Protein AF-A0A538CGJ8-F1 (afdb_monomer_lite)

Foldseek 3Di:
DDDCVVVVNDDDPCVVVVVVVVVVVVVVCVVPDPDDDDDDDDPDPPDPDDDDDDPDDDD

pLDDT: mean 83.41,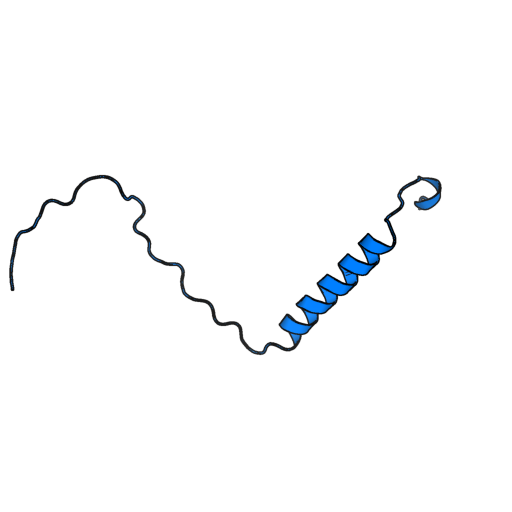 std 19.76, range [44.84, 98.62]

Secondary structure (DSSP, 8-state):
---TTTTT----HHHHHHHHHHHHHHHHHHHH------PPPP---S-S-S---------

Radius of gyration: 27.11 Å; chains: 1; bounding box: 30×50×71 Å

Structure (mmCIF, N/CA/C/O backbone):
data_AF-A0A538CGJ8-F1
#
_entry.id   AF-A0A538CGJ8-F1
#
loop_
_atom_site.group_PDB
_atom_site.id
_atom_site.type_symbol
_atom_site.label_atom_id
_atom_site.label_alt_id
_atom_site.label_comp_id
_atom_site.label_asym_id
_atom_site.label_entity_id
_atom_site.label_seq_id
_atom_site.pdbx_PDB_ins_code
_atom_site.Cartn_x
_atom_site.Cartn_y
_atom_site.Cartn_z
_atom_site.occupancy
_atom_site.B_iso_or_equiv
_atom_site.auth_seq_id
_atom_site.auth_comp_id
_atom_site.auth_asym_id
_atom_site.auth_atom_id
_atom_site.pdbx_PDB_model_num
ATOM 1 N N . VAL A 1 1 ? -5.835 2.568 -29.417 1.00 81.75 1 VAL A N 1
ATOM 2 C CA . VAL A 1 1 ? -5.112 2.532 -28.128 1.00 81.75 1 VAL A CA 1
ATOM 3 C C . VAL A 1 1 ? -3.650 2.719 -28.470 1.00 81.75 1 VAL A C 1
ATOM 5 O O . VAL A 1 1 ? -3.178 2.010 -29.348 1.00 81.75 1 VAL A O 1
ATOM 8 N N . GLU A 1 2 ? -3.008 3.737 -27.914 1.00 91.62 2 GLU A N 1
ATOM 9 C CA . GLU A 1 2 ? -1.601 4.056 -28.176 1.00 91.62 2 GLU A CA 1
ATOM 10 C C . GLU A 1 2 ? -0.685 3.178 -27.310 1.00 91.62 2 GLU A C 1
ATOM 12 O O . GLU A 1 2 ? -1.056 2.826 -26.189 1.00 91.62 2 GLU A O 1
ATOM 17 N N . ASP A 1 3 ? 0.484 2.800 -27.833 1.00 96.25 3 ASP A N 1
ATOM 18 C CA . ASP A 1 3 ? 1.524 2.131 -27.048 1.00 96.25 3 ASP A CA 1
ATOM 19 C C . ASP A 1 3 ? 2.298 3.185 -26.246 1.00 96.25 3 ASP A C 1
ATOM 21 O O . ASP A 1 3 ? 3.088 3.954 -26.793 1.00 96.25 3 ASP A O 1
ATOM 25 N N . LEU A 1 4 ? 2.057 3.211 -24.936 1.00 96.00 4 LEU A N 1
ATOM 26 C CA . LEU A 1 4 ? 2.634 4.200 -24.025 1.00 96.00 4 LEU A CA 1
ATOM 27 C C . LEU A 1 4 ? 4.155 4.063 -23.883 1.00 96.00 4 LEU A C 1
ATOM 29 O O . LEU A 1 4 ? 4.836 5.062 -23.651 1.00 96.00 4 LEU A O 1
ATOM 33 N N . PHE A 1 5 ? 4.699 2.855 -24.065 1.00 95.00 5 PHE A N 1
ATOM 34 C CA . PHE A 1 5 ? 6.142 2.642 -24.034 1.00 95.00 5 PHE A CA 1
ATOM 35 C C . PHE A 1 5 ? 6.791 3.220 -25.293 1.00 95.00 5 PHE A C 1
ATOM 37 O O . PHE A 1 5 ? 7.783 3.943 -25.199 1.00 95.00 5 PHE A O 1
ATOM 44 N N . ALA A 1 6 ? 6.191 2.973 -26.464 1.00 96.94 6 ALA A N 1
ATOM 45 C CA . ALA A 1 6 ? 6.636 3.568 -27.725 1.00 96.94 6 ALA A CA 1
ATOM 46 C C . ALA A 1 6 ? 6.490 5.103 -27.735 1.00 96.94 6 ALA A C 1
ATOM 48 O O . ALA A 1 6 ? 7.325 5.793 -28.317 1.00 96.94 6 ALA A O 1
ATOM 49 N N . ALA A 1 7 ? 5.474 5.638 -27.049 1.00 96.94 7 ALA A N 1
ATOM 50 C CA . ALA A 1 7 ? 5.271 7.074 -26.850 1.00 96.94 7 ALA A CA 1
ATOM 51 C C . ALA A 1 7 ? 6.247 7.709 -25.832 1.00 96.94 7 ALA A C 1
ATOM 53 O O . ALA A 1 7 ? 6.245 8.928 -25.657 1.00 96.94 7 ALA A O 1
ATOM 54 N N . GLY A 1 8 ? 7.086 6.912 -25.154 1.00 96.56 8 GLY A N 1
ATOM 55 C CA . GLY A 1 8 ? 8.079 7.394 -24.187 1.00 96.56 8 GLY 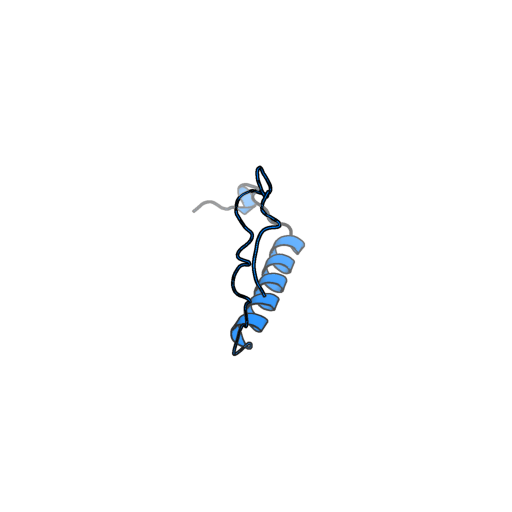A CA 1
ATOM 56 C C . GLY A 1 8 ? 7.514 7.763 -22.811 1.00 96.56 8 GLY A C 1
ATOM 57 O O . GLY A 1 8 ? 8.201 8.416 -22.024 1.00 96.56 8 GLY A O 1
ATOM 58 N N . ILE A 1 9 ? 6.286 7.345 -22.496 1.00 96.25 9 ILE A N 1
ATOM 59 C CA . ILE A 1 9 ? 5.636 7.576 -21.202 1.00 96.25 9 ILE A CA 1
ATOM 60 C C . ILE A 1 9 ? 6.010 6.415 -20.274 1.00 96.25 9 ILE A C 1
ATOM 62 O O . ILE A 1 9 ? 5.380 5.357 -20.287 1.00 96.25 9 ILE A O 1
ATOM 66 N N . ILE A 1 10 ? 7.082 6.595 -19.500 1.00 96.44 10 ILE A N 1
ATOM 67 C CA . ILE A 1 10 ? 7.674 5.543 -18.666 1.00 96.44 10 ILE A CA 1
ATOM 68 C C . ILE A 1 10 ? 7.701 5.988 -17.204 1.00 96.44 10 ILE A C 1
ATOM 70 O O . ILE A 1 10 ? 8.364 6.965 -16.858 1.00 96.44 10 ILE A O 1
ATOM 74 N N . ASP A 1 11 ? 7.054 5.209 -16.337 1.00 97.56 11 ASP A N 1
ATOM 75 C CA . ASP A 1 11 ? 7.151 5.377 -14.889 1.00 97.56 11 ASP A CA 1
ATOM 76 C C . ASP A 1 11 ? 8.335 4.575 -14.323 1.00 97.56 11 ASP A C 1
ATOM 78 O O . ASP A 1 11 ? 8.488 3.385 -14.626 1.00 97.56 11 ASP A O 1
ATOM 82 N N . PRO A 1 12 ? 9.181 5.168 -13.462 1.00 97.88 12 PRO A N 1
ATOM 83 C CA . PRO A 1 12 ? 10.254 4.427 -12.815 1.00 97.88 12 PRO A CA 1
ATOM 84 C C . PRO A 1 12 ? 9.709 3.306 -11.922 1.00 97.88 12 PRO A C 1
ATOM 86 O O . PRO A 1 12 ? 8.824 3.529 -11.096 1.00 97.88 12 PRO A O 1
ATOM 89 N N . THR A 1 13 ? 10.325 2.122 -11.973 1.00 97.38 13 THR A N 1
ATOM 90 C CA . THR A 1 13 ? 9.904 0.949 -11.182 1.00 97.38 13 THR A CA 1
ATOM 91 C C . THR A 1 13 ? 9.764 1.245 -9.686 1.00 97.38 13 THR A C 1
ATOM 93 O O . THR A 1 13 ? 8.840 0.763 -9.030 1.00 97.38 13 THR A O 1
ATOM 96 N N . MET A 1 14 ? 10.674 2.050 -9.124 1.00 97.75 14 MET A N 1
ATOM 97 C CA . MET A 1 14 ? 10.627 2.442 -7.713 1.00 97.75 14 MET A CA 1
ATOM 98 C C . MET A 1 14 ? 9.392 3.298 -7.393 1.00 97.75 14 MET A C 1
ATOM 100 O O . MET A 1 14 ? 8.827 3.148 -6.310 1.00 97.75 14 MET A O 1
ATOM 104 N N . VAL A 1 15 ? 8.949 4.157 -8.317 1.00 98.31 15 VAL A N 1
ATOM 105 C CA . VAL A 1 15 ? 7.799 5.053 -8.122 1.00 98.31 15 VAL A CA 1
ATOM 106 C C . VAL A 1 15 ? 6.519 4.233 -8.032 1.00 98.31 15 VAL A C 1
ATOM 108 O O . VAL A 1 15 ? 5.851 4.274 -7.001 1.00 98.31 15 VAL A O 1
ATOM 111 N N . THR A 1 16 ? 6.227 3.400 -9.033 1.00 98.19 16 THR A N 1
ATOM 112 C CA . THR A 1 16 ? 5.009 2.572 -9.036 1.00 98.19 16 THR A CA 1
ATOM 113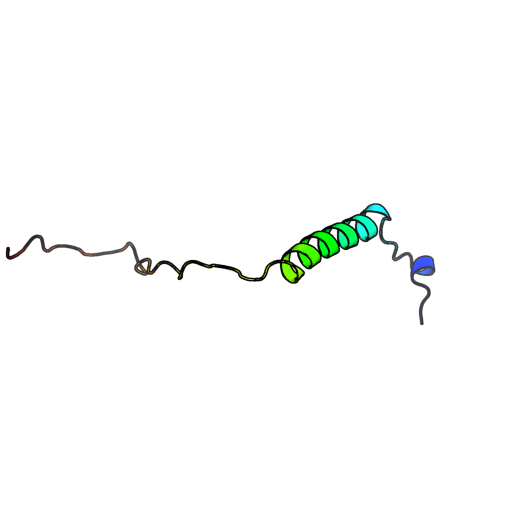 C C . THR A 1 16 ? 4.983 1.600 -7.855 1.00 98.19 16 THR A C 1
ATOM 115 O O . THR A 1 16 ? 3.961 1.463 -7.180 1.00 98.19 16 THR A O 1
ATOM 118 N N . ARG A 1 17 ? 6.122 0.962 -7.542 1.00 98.38 17 ARG A N 1
ATOM 119 C CA . ARG A 1 17 ? 6.236 0.049 -6.395 1.00 98.38 17 ARG A CA 1
ATOM 120 C C . ARG A 1 17 ? 5.969 0.764 -5.071 1.00 98.38 17 ARG A C 1
ATOM 122 O O . ARG A 1 17 ? 5.178 0.273 -4.270 1.00 98.38 17 ARG A O 1
ATOM 129 N N . SER A 1 18 ? 6.666 1.868 -4.811 1.00 98.44 18 SER A N 1
ATOM 130 C CA . SER A 1 18 ? 6.566 2.565 -3.524 1.00 98.44 18 SER A CA 1
ATOM 131 C C . SER A 1 18 ? 5.186 3.189 -3.334 1.00 98.44 18 SER A C 1
ATOM 133 O O . SER A 1 18 ? 4.623 3.071 -2.248 1.00 98.44 18 SER A O 1
ATOM 135 N N . ALA A 1 19 ? 4.594 3.746 -4.396 1.00 98.62 19 ALA A N 1
ATOM 136 C CA . ALA A 1 19 ? 3.229 4.258 -4.373 1.00 98.62 19 ALA A CA 1
ATOM 137 C C . ALA A 1 19 ? 2.226 3.170 -3.957 1.00 98.62 19 ALA A C 1
ATOM 139 O O . ALA A 1 19 ? 1.458 3.373 -3.016 1.00 98.62 19 ALA A O 1
ATOM 140 N N . LEU A 1 20 ? 2.285 1.991 -4.588 1.00 98.44 20 LEU A N 1
ATOM 141 C CA . LEU A 1 20 ? 1.397 0.875 -4.253 1.00 98.44 20 LEU A CA 1
ATOM 142 C C . LEU A 1 20 ? 1.610 0.381 -2.815 1.00 98.44 20 LEU A C 1
ATOM 144 O O . LEU A 1 20 ? 0.643 0.164 -2.088 1.00 98.44 20 LEU A O 1
ATOM 148 N N . GLN A 1 21 ? 2.866 0.215 -2.391 1.00 98.56 21 GLN A N 1
ATOM 149 C CA . GLN A 1 21 ? 3.194 -0.269 -1.046 1.00 98.56 21 GLN A CA 1
ATOM 150 C C . GLN A 1 21 ? 2.721 0.702 0.044 1.00 98.56 21 GLN A C 1
ATOM 152 O O . GLN A 1 21 ? 2.130 0.274 1.037 1.00 98.56 21 GLN A O 1
ATOM 157 N N . ASN A 1 22 ? 2.920 2.005 -0.159 1.00 98.25 22 ASN A N 1
ATOM 158 C CA . ASN A 1 22 ? 2.483 3.035 0.779 1.00 98.25 22 ASN A CA 1
ATOM 159 C C . ASN A 1 22 ? 0.951 3.125 0.839 1.00 98.25 22 ASN A C 1
ATOM 161 O O . ASN A 1 22 ? 0.387 3.200 1.932 1.00 98.25 22 ASN A O 1
ATOM 165 N N . ALA A 1 23 ? 0.276 3.047 -0.313 1.00 98.50 23 ALA A N 1
ATOM 166 C CA . ALA A 1 23 ? -1.184 3.035 -0.381 1.00 98.50 23 ALA A CA 1
ATOM 167 C C . ALA A 1 23 ? -1.779 1.806 0.326 1.00 98.50 23 ALA A C 1
ATOM 169 O O . ALA A 1 23 ? -2.694 1.937 1.137 1.00 98.50 23 ALA A O 1
ATOM 170 N N . ALA A 1 24 ? -1.227 0.616 0.081 1.00 98.44 24 ALA A N 1
ATOM 171 C CA . ALA A 1 24 ? -1.667 -0.604 0.751 1.00 98.44 24 ALA A CA 1
ATOM 172 C C . ALA A 1 24 ? -1.437 -0.545 2.273 1.00 98.44 24 ALA A C 1
ATOM 174 O O . ALA A 1 24 ? -2.279 -1.013 3.038 1.00 98.44 24 ALA A O 1
ATOM 175 N N . SER A 1 25 ? -0.329 0.062 2.717 1.00 98.38 25 SER A N 1
ATOM 176 C CA . SER A 1 25 ? -0.013 0.247 4.138 1.00 98.38 25 SER A CA 1
ATOM 177 C C . SER A 1 25 ? -1.079 1.075 4.864 1.00 98.38 25 SER A C 1
ATOM 179 O O . SER A 1 25 ? -1.633 0.623 5.869 1.00 98.38 25 SER A O 1
ATOM 181 N N . ILE A 1 26 ? -1.435 2.250 4.329 1.00 97.81 26 ILE A N 1
ATOM 182 C CA . ILE A 1 26 ? -2.474 3.087 4.945 1.00 97.81 26 ILE A CA 1
ATOM 183 C C . ILE A 1 26 ? -3.860 2.447 4.825 1.00 97.81 26 ILE A C 1
ATOM 185 O O . ILE A 1 26 ? -4.611 2.447 5.798 1.00 97.81 26 ILE A O 1
ATOM 189 N N . ALA A 1 27 ? -4.181 1.831 3.681 1.00 97.88 27 ALA A N 1
ATOM 190 C CA . ALA A 1 27 ? -5.463 1.163 3.473 1.00 97.88 27 ALA A CA 1
ATOM 191 C C . ALA A 1 27 ? -5.686 0.036 4.489 1.00 97.88 27 ALA A C 1
ATOM 193 O O . ALA A 1 27 ? -6.769 -0.061 5.060 1.00 97.88 27 ALA A O 1
ATOM 194 N N . LYS A 1 28 ? -4.650 -0.767 4.775 1.00 97.62 28 LYS A N 1
ATOM 195 C CA . LYS A 1 28 ? -4.698 -1.787 5.829 1.00 97.62 28 LYS A CA 1
ATOM 196 C C . LYS A 1 28 ? -5.078 -1.165 7.172 1.00 97.62 28 LYS A C 1
ATOM 198 O O . LYS A 1 28 ? -5.988 -1.671 7.817 1.00 97.62 28 LYS A O 1
ATOM 203 N N . ASN A 1 29 ? -4.410 -0.084 7.576 1.00 96.31 29 ASN A N 1
ATOM 204 C CA . ASN A 1 29 ? -4.691 0.562 8.857 1.00 96.31 29 ASN A CA 1
ATOM 205 C C . ASN A 1 29 ? -6.144 1.036 8.932 1.00 96.31 29 ASN A C 1
ATOM 207 O O . ASN A 1 29 ? -6.795 0.772 9.934 1.00 96.31 29 ASN A O 1
ATOM 211 N N . ILE A 1 30 ? -6.672 1.670 7.880 1.00 95.56 30 ILE A N 1
ATOM 212 C CA . ILE A 1 30 ? -8.070 2.126 7.851 1.00 95.56 30 ILE A CA 1
ATOM 213 C C . ILE A 1 30 ? -9.051 0.949 7.917 1.00 95.56 30 ILE A C 1
ATOM 215 O O . ILE A 1 30 ? -10.019 1.016 8.664 1.00 95.56 30 ILE A O 1
ATOM 219 N N . LEU A 1 31 ? -8.796 -0.139 7.184 1.00 96.75 31 LEU A N 1
ATOM 220 C CA . LEU A 1 31 ? -9.682 -1.308 7.167 1.00 96.75 31 LEU A CA 1
ATOM 221 C C . LEU A 1 31 ? -9.721 -2.063 8.499 1.00 96.75 31 LEU A C 1
ATOM 223 O O . LEU A 1 31 ? -10.745 -2.654 8.819 1.00 96.75 31 LEU A O 1
ATOM 227 N N . THR A 1 32 ? -8.620 -2.085 9.253 1.00 96.94 32 THR A N 1
ATOM 228 C CA . THR A 1 32 ? -8.533 -2.818 10.529 1.00 96.94 32 THR A CA 1
ATOM 229 C C . THR A 1 32 ? -8.730 -1.931 11.759 1.00 96.94 32 THR A C 1
ATOM 231 O O . THR A 1 32 ? -8.612 -2.417 12.882 1.00 96.94 32 THR A O 1
ATOM 234 N N . THR A 1 33 ? -8.941 -0.627 11.572 1.00 95.75 33 THR A N 1
ATOM 235 C CA . THR A 1 33 ? -9.184 0.315 12.670 1.00 95.75 33 THR A CA 1
ATOM 236 C C . THR A 1 33 ? -10.684 0.517 12.826 1.00 95.75 33 THR A C 1
ATOM 238 O O . THR A 1 33 ? -11.318 1.168 12.005 1.00 95.75 33 THR A O 1
ATOM 241 N N . GLU A 1 34 ? -11.246 -0.014 13.909 1.00 95.69 34 GLU A N 1
ATOM 242 C CA . GLU A 1 34 ? -12.694 0.004 14.172 1.00 95.69 34 GLU A CA 1
ATOM 243 C C . GLU A 1 34 ? -13.245 1.396 14.533 1.00 95.69 34 GLU A C 1
ATOM 245 O O . GLU A 1 34 ? -14.438 1.654 14.385 1.00 95.69 34 GLU A O 1
ATOM 250 N N . ALA A 1 35 ? -12.401 2.307 15.032 1.00 94.81 35 ALA A N 1
ATOM 251 C CA . ALA A 1 35 ? -12.815 3.651 15.424 1.00 94.81 35 ALA A CA 1
ATOM 252 C C . ALA A 1 35 ? -11.697 4.684 15.242 1.00 94.81 35 ALA A C 1
ATOM 254 O O . ALA A 1 35 ? -10.532 4.424 15.544 1.00 94.81 35 ALA A O 1
ATOM 255 N N . VAL A 1 36 ? -12.078 5.889 14.814 1.00 93.25 36 VAL A N 1
ATOM 256 C CA . VAL A 1 36 ? -11.208 7.070 14.757 1.00 93.25 36 VAL A CA 1
ATOM 257 C C . VAL A 1 36 ? -11.799 8.131 15.678 1.00 93.25 36 VAL A C 1
ATOM 259 O O . VAL A 1 36 ? -12.939 8.552 15.489 1.00 93.25 36 VAL A O 1
ATOM 262 N N . VAL A 1 37 ? -11.035 8.552 16.685 1.00 94.00 37 VAL A N 1
ATOM 263 C CA . VAL A 1 37 ? -11.429 9.624 17.609 1.00 94.00 37 VAL A CA 1
ATOM 264 C C . VAL A 1 37 ? -10.773 10.918 17.145 1.00 94.00 37 VAL A C 1
ATOM 266 O O . VAL A 1 37 ? -9.560 10.962 16.961 1.00 94.00 37 VAL A O 1
ATOM 269 N N . ALA A 1 38 ? -11.577 11.960 16.957 1.00 94.50 38 ALA A N 1
ATOM 270 C CA . ALA A 1 38 ? -11.113 13.293 16.602 1.00 94.50 38 ALA A CA 1
ATOM 271 C C . ALA A 1 38 ? -11.632 14.307 17.623 1.00 94.50 38 ALA A C 1
ATOM 273 O O . ALA A 1 38 ? -12.772 14.209 18.084 1.00 94.50 38 ALA A O 1
ATOM 274 N N . GLU A 1 39 ? -10.794 15.280 17.967 1.00 92.94 39 GLU A N 1
ATOM 275 C CA . GLU A 1 39 ? -11.198 16.409 18.799 1.00 92.94 39 GLU A CA 1
ATOM 276 C C . GLU A 1 39 ? -12.045 17.390 17.976 1.00 92.94 39 GLU A C 1
ATOM 278 O O . GLU A 1 39 ? -11.804 17.564 16.774 1.00 92.94 39 GLU A O 1
ATOM 283 N N . PRO A 1 40 ? -13.059 18.031 18.581 1.00 89.31 40 PRO A N 1
ATOM 284 C CA . PRO A 1 40 ? -13.779 19.095 17.904 1.00 89.31 40 PRO A CA 1
ATOM 285 C C . PRO A 1 40 ? -12.813 20.244 17.577 1.00 89.31 40 PRO A C 1
ATOM 287 O O . PRO A 1 40 ? -11.883 20.495 18.344 1.00 89.31 40 PRO A O 1
ATOM 290 N N . PRO A 1 41 ? -13.037 20.978 16.474 1.00 86.69 41 PRO A N 1
ATOM 291 C CA . PRO A 1 41 ? -12.229 22.149 16.166 1.00 86.69 41 PRO A CA 1
ATOM 292 C C . PRO A 1 41 ? -12.260 23.133 17.339 1.00 86.69 41 PRO A C 1
ATOM 294 O O . PRO A 1 41 ? -13.329 23.419 17.895 1.00 86.69 41 PRO A O 1
ATOM 297 N N . GLU A 1 42 ? -11.093 23.665 17.705 1.00 82.44 42 GLU A N 1
ATOM 298 C CA . GLU A 1 42 ? -11.012 24.708 18.720 1.00 82.44 42 GLU A CA 1
ATOM 299 C C . GLU A 1 42 ? -11.844 25.914 18.276 1.00 82.44 42 GLU A C 1
ATOM 301 O O . GLU A 1 42 ? -11.693 26.437 17.168 1.00 82.44 42 GLU A O 1
ATOM 306 N N . LYS A 1 43 ? -12.712 26.400 19.167 1.00 73.12 43 LYS A N 1
ATOM 307 C CA . LYS A 1 43 ? -13.323 27.722 19.017 1.00 73.12 43 LYS A CA 1
ATOM 308 C C . LYS A 1 43 ? -12.264 28.769 19.351 1.00 73.12 43 LYS A C 1
ATOM 310 O O . LYS A 1 43 ? -12.312 29.378 20.415 1.00 73.12 43 LYS A O 1
ATOM 315 N N . SER A 1 44 ? -11.289 28.959 18.468 1.00 61.31 44 SER A N 1
ATOM 316 C CA . SER A 1 44 ? -10.420 30.125 18.569 1.00 61.31 44 SER A CA 1
ATOM 317 C C . SER A 1 44 ? -11.251 31.356 18.188 1.00 61.31 44 SER A C 1
ATOM 319 O O . SER A 1 44 ? -11.911 31.329 17.140 1.00 61.31 44 SER A O 1
ATOM 321 N N . PRO A 1 45 ? -11.314 32.405 19.028 1.00 54.56 45 PRO A N 1
ATOM 322 C CA . PRO A 1 45 ? -12.013 33.624 18.668 1.00 54.56 45 PRO A CA 1
ATOM 323 C C . PRO A 1 45 ? -11.370 34.175 17.397 1.00 54.56 45 PRO A C 1
ATOM 325 O O . PRO A 1 45 ? -10.180 34.484 17.355 1.00 54.56 45 PRO A O 1
ATOM 328 N N . VAL A 1 46 ? -12.170 34.268 16.338 1.00 52.91 46 VAL A N 1
ATOM 329 C CA . VAL A 1 46 ? -11.823 35.028 15.141 1.00 52.91 46 VAL A CA 1
ATOM 330 C C . VAL A 1 46 ? -11.458 36.442 15.602 1.00 52.91 46 VAL A C 1
ATOM 332 O O . VAL A 1 46 ? -12.332 37.207 15.994 1.00 52.91 46 VAL A O 1
ATOM 335 N N . GLY A 1 47 ? -10.163 36.764 15.584 1.00 50.03 47 GLY A N 1
ATOM 336 C CA . GLY A 1 47 ? -9.641 38.098 15.871 1.00 50.03 47 GLY A CA 1
ATOM 337 C C . GLY A 1 47 ? -9.038 38.271 17.265 1.00 50.03 47 GLY A C 1
ATOM 338 O O . GLY A 1 47 ? -9.659 38.819 18.170 1.00 50.03 47 GLY A O 1
ATOM 339 N N . ALA A 1 48 ? -7.751 37.954 17.401 1.00 51.47 48 ALA A N 1
ATOM 340 C C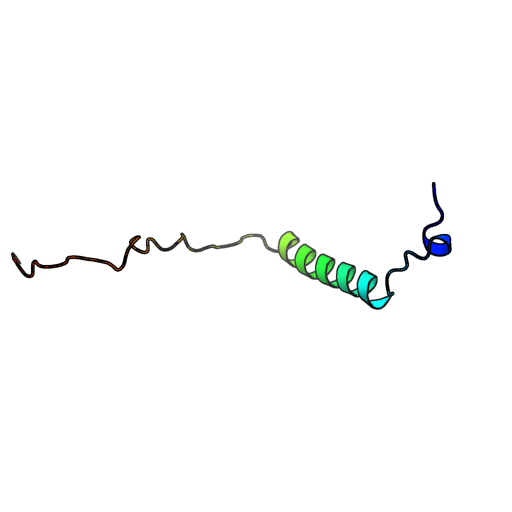A . ALA A 1 48 ? -6.887 38.728 18.284 1.00 51.47 48 ALA A CA 1
ATOM 341 C C . ALA A 1 48 ? -6.767 40.147 17.692 1.00 51.47 48 ALA A C 1
ATOM 343 O O . ALA A 1 48 ? -5.918 40.406 16.841 1.00 51.47 48 ALA A O 1
ATOM 344 N N . GLY A 1 49 ? -7.672 41.050 18.068 1.00 50.66 49 GLY A N 1
ATOM 345 C CA . GLY A 1 49 ? -7.670 42.414 17.551 1.00 50.66 49 GLY A CA 1
ATOM 346 C C . GLY A 1 49 ? -8.807 43.263 18.104 1.00 50.66 49 GLY A C 1
ATOM 347 O O . GLY A 1 49 ? -9.932 43.154 17.640 1.00 50.66 49 GLY A O 1
ATOM 348 N N . ALA A 1 50 ? -8.444 44.157 19.027 1.00 48.88 50 ALA A N 1
ATOM 349 C CA . ALA A 1 50 ? -9.219 45.280 19.559 1.00 48.88 50 ALA A CA 1
ATOM 350 C C . ALA A 1 50 ? -10.297 44.978 20.623 1.00 48.88 50 ALA A C 1
ATOM 352 O O . ALA A 1 50 ? -11.440 44.659 20.324 1.00 48.88 50 ALA A O 1
ATOM 353 N N . GLY A 1 51 ? -9.931 45.277 21.876 1.00 49.50 51 GLY A N 1
ATOM 354 C CA . GLY A 1 51 ? -10.858 45.865 22.846 1.00 49.50 51 GLY A CA 1
ATOM 355 C C . GLY A 1 51 ? -11.338 44.947 23.963 1.00 49.50 51 GLY A C 1
ATOM 356 O O . GLY A 1 51 ? -12.484 44.523 23.952 1.00 49.50 51 GLY A O 1
ATOM 357 N N . MET A 1 52 ? -10.509 44.746 24.989 1.00 47.66 52 MET A N 1
ATOM 358 C CA . MET A 1 52 ? -11.023 44.409 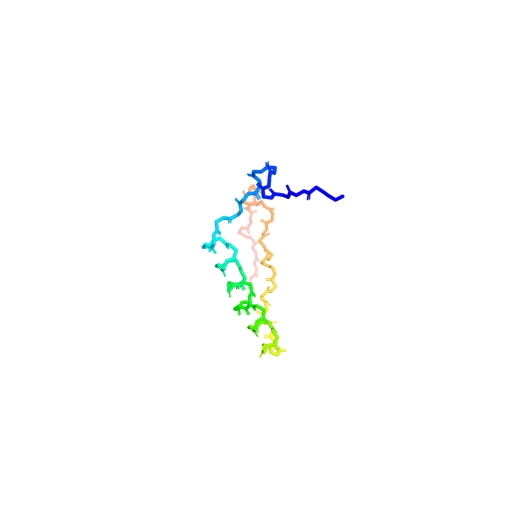26.318 1.00 47.66 52 MET A CA 1
ATOM 359 C C . MET A 1 52 ? -10.594 45.489 27.314 1.00 47.66 52 MET A C 1
ATOM 361 O O . MET A 1 52 ? -9.475 45.450 27.827 1.00 47.66 52 MET A O 1
ATOM 365 N N . PRO A 1 53 ? -11.477 46.449 27.608 1.00 54.00 53 PRO A N 1
ATOM 366 C CA . PR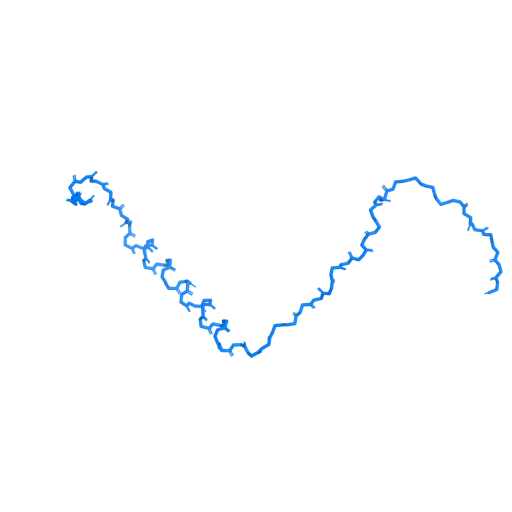O A 1 53 ? -11.535 47.068 28.912 1.00 54.00 53 PRO A CA 1
ATOM 367 C C . PRO A 1 53 ? -12.887 46.720 29.536 1.00 54.00 53 PRO A C 1
ATOM 369 O O . PRO A 1 53 ? -13.880 47.362 29.225 1.00 54.00 53 PRO A O 1
ATOM 372 N N . ASP A 1 54 ? -12.921 45.719 30.413 1.00 51.16 54 ASP A N 1
ATOM 373 C CA . ASP A 1 54 ? -13.661 45.904 31.663 1.00 51.16 54 ASP A CA 1
ATOM 374 C C . ASP A 1 54 ? -13.209 44.896 32.728 1.00 51.16 54 ASP A C 1
ATOM 376 O O . ASP A 1 54 ? -13.704 43.776 32.850 1.00 51.16 54 ASP A O 1
ATOM 380 N N . MET A 1 55 ? -12.209 45.314 33.505 1.00 58.78 55 MET A N 1
ATOM 381 C CA . MET A 1 55 ? -12.023 44.839 34.874 1.00 58.78 55 MET A CA 1
ATOM 382 C C . MET A 1 55 ? -13.091 45.546 35.720 1.00 58.78 55 MET A C 1
ATOM 384 O O . MET A 1 55 ? -12.834 46.599 36.302 1.00 58.78 55 MET A O 1
ATOM 388 N N . GLY A 1 56 ? -14.307 45.007 35.745 1.00 58.78 56 GLY A N 1
ATOM 389 C CA . GLY A 1 56 ? -15.430 45.735 36.325 1.00 58.78 56 GLY A CA 1
ATOM 390 C C . GLY A 1 56 ? -16.612 44.855 36.692 1.00 58.78 56 GLY A C 1
ATOM 391 O O . GLY A 1 56 ? -17.635 44.897 36.024 1.00 58.78 56 GLY A O 1
ATOM 392 N N . GLY A 1 57 ? -16.508 44.127 37.807 1.00 51.16 57 GLY A N 1
ATOM 393 C CA . GLY A 1 57 ? -17.696 43.826 38.607 1.00 51.16 57 GLY A CA 1
ATOM 394 C C . GLY A 1 57 ? -17.942 42.367 38.982 1.00 51.16 57 GLY A C 1
ATOM 395 O O . GLY A 1 57 ? -18.280 41.543 38.145 1.00 51.16 57 GLY A O 1
ATOM 396 N N . MET A 1 58 ? -17.965 42.175 40.303 1.00 47.16 58 MET A N 1
ATOM 397 C CA . MET A 1 58 ? -18.895 41.312 41.039 1.00 47.16 58 MET A CA 1
ATOM 398 C C . MET A 1 58 ? -18.550 39.817 41.179 1.00 47.16 58 MET A C 1
ATOM 400 O O . MET A 1 58 ? -18.898 39.014 40.326 1.00 47.16 58 MET A O 1
ATOM 404 N N . MET A 1 59 ? -18.003 39.516 42.368 1.00 44.84 59 MET A N 1
ATOM 405 C CA . MET A 1 59 ? -18.139 38.282 43.172 1.00 44.84 59 MET A CA 1
ATOM 406 C C . MET A 1 59 ? -17.681 36.956 42.558 1.00 44.84 59 MET A C 1
ATOM 408 O O . MET A 1 59 ? -18.371 36.416 41.673 1.00 44.84 59 MET A O 1
#

Sequence (59 aa):
VEDLFAAGIIDPTMVTRSALQNAASIAKNILTTEAVVAEPPEKSPVGAGAGMPDMGGMM